Protein AF-A0AAD4C0R5-F1 (afdb_monomer)

Radius of gyration: 16.35 Å; Cα contacts (8 Å, |Δi|>4): 54; chains: 1; bounding box: 42×20×39 Å

Foldseek 3Di:
DVVVVVLVVVVVVVCVVCVVLCCCLVVFDWDQDPVRDTDGDRDDPPDDDDPQVVLCSVLVHDSVDDSPDDD

Secondary structure (DSSP, 8-state):
-HHHHHHHHHHHHHHHHTHHHHHHHHH-EEEE-TTS-EEEE----------HHHHHHHTT--TTS-SSS--

Mean predicted aligned error: 4.22 Å

Nearest PDB structures (foldseek):
  7ozs-assembly1_D  TM=4.17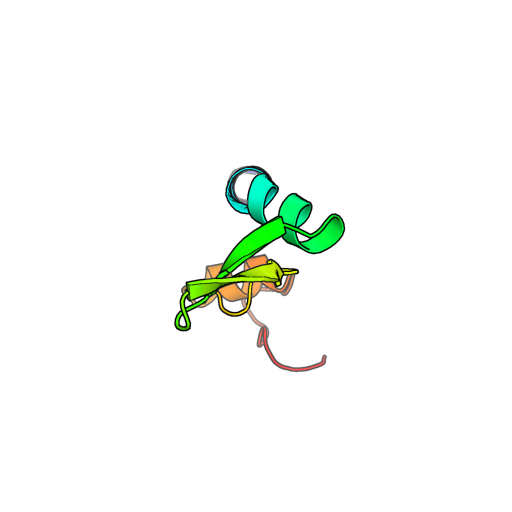3E-01  e=2.725E+00  Thermochaetoides thermophila DSM 1495

InterPro domains:
  IPR041078 Plavaka transposase [PF18759] (4-71)

Organism: NCBI:txid1328754

pLDDT: mean 92.99, std 7.13, range [60.19, 98.25]

Structure (mmCIF, N/CA/C/O backbone):
data_AF-A0AAD4C0R5-F1
#
_entry.id   AF-A0AAD4C0R5-F1
#
loop_
_atom_site.group_PDB
_atom_site.id
_atom_site.type_symbol
_atom_site.label_atom_id
_atom_site.label_alt_id
_atom_site.label_comp_id
_atom_site.label_asym_id
_atom_site.label_entity_id
_atom_site.label_seq_id
_atom_site.pdbx_PDB_ins_code
_atom_site.Cartn_x
_atom_site.Cartn_y
_atom_site.Cartn_z
_atom_site.occupancy
_atom_site.B_iso_or_equiv
_atom_site.auth_seq_id
_atom_site.auth_comp_id
_atom_site.auth_asym_id
_atom_site.auth_atom_id
_atom_site.pdbx_PDB_model_num
ATOM 1 N N . ASN A 1 1 ? 12.712 9.952 -23.794 1.00 62.81 1 ASN A N 1
ATOM 2 C CA . ASN A 1 1 ? 12.921 8.778 -22.921 1.00 62.81 1 ASN A CA 1
ATOM 3 C C . ASN A 1 1 ? 11.564 8.331 -22.369 1.00 62.81 1 ASN A C 1
ATOM 5 O O . ASN A 1 1 ? 11.074 8.916 -21.412 1.00 62.81 1 ASN A O 1
ATOM 9 N N . THR A 1 2 ? 10.878 7.420 -23.060 1.00 78.94 2 THR A N 1
ATOM 10 C CA . THR A 1 2 ? 9.448 7.095 -22.860 1.00 78.94 2 THR A CA 1
ATOM 11 C C . THR A 1 2 ? 9.168 6.251 -21.613 1.00 78.94 2 THR A C 1
ATOM 13 O O . THR A 1 2 ? 8.085 6.345 -21.043 1.00 78.94 2 THR A O 1
ATOM 16 N N . THR A 1 3 ? 10.142 5.472 -21.145 1.00 81.38 3 THR A N 1
ATOM 17 C CA . THR A 1 3 ? 10.040 4.621 -19.945 1.00 81.38 3 THR A CA 1
ATOM 18 C C . THR A 1 3 ? 9.941 5.442 -18.661 1.00 81.38 3 THR A C 1
ATOM 20 O O . THR A 1 3 ? 9.069 5.192 -17.836 1.00 81.38 3 THR A O 1
ATOM 23 N N . LEU A 1 4 ? 10.741 6.507 -18.537 1.00 87.56 4 LEU A N 1
ATOM 24 C CA . LEU A 1 4 ? 10.687 7.419 -17.389 1.00 87.56 4 LEU A CA 1
ATOM 25 C C . LEU A 1 4 ? 9.306 8.074 -17.225 1.00 87.56 4 LEU A C 1
ATOM 27 O O . LEU A 1 4 ? 8.825 8.248 -16.107 1.00 87.56 4 LEU A O 1
ATOM 31 N N . VAL A 1 5 ? 8.663 8.438 -18.338 1.00 94.50 5 VAL A N 1
ATOM 32 C CA . VAL A 1 5 ? 7.311 9.017 -18.319 1.00 94.50 5 VAL A CA 1
ATOM 33 C C . VAL A 1 5 ? 6.294 7.994 -17.816 1.00 94.50 5 VAL A C 1
ATOM 35 O O . VAL A 1 5 ? 5.452 8.346 -16.995 1.00 94.50 5 VAL A O 1
ATOM 38 N N . LYS A 1 6 ? 6.408 6.726 -18.237 1.00 91.69 6 LYS A N 1
ATOM 39 C CA . LYS A 1 6 ? 5.548 5.640 -17.745 1.00 91.69 6 LYS A CA 1
ATOM 40 C C . LYS A 1 6 ? 5.692 5.432 -16.237 1.00 91.69 6 LYS A C 1
ATOM 42 O O . LYS A 1 6 ? 4.679 5.391 -15.551 1.00 91.69 6 LYS A O 1
ATOM 47 N N . TYR A 1 7 ? 6.916 5.378 -15.709 1.00 90.94 7 TYR A N 1
ATOM 48 C CA . TYR A 1 7 ? 7.139 5.225 -14.265 1.00 90.94 7 TYR A CA 1
ATOM 49 C C . TYR A 1 7 ? 6.573 6.402 -13.462 1.00 90.94 7 TYR A C 1
ATOM 51 O O . TYR A 1 7 ? 5.898 6.207 -12.455 1.00 90.94 7 TYR A O 1
ATOM 59 N N . ARG A 1 8 ? 6.773 7.639 -13.933 1.00 94.06 8 ARG A N 1
ATOM 60 C CA . ARG A 1 8 ? 6.180 8.823 -13.291 1.00 94.06 8 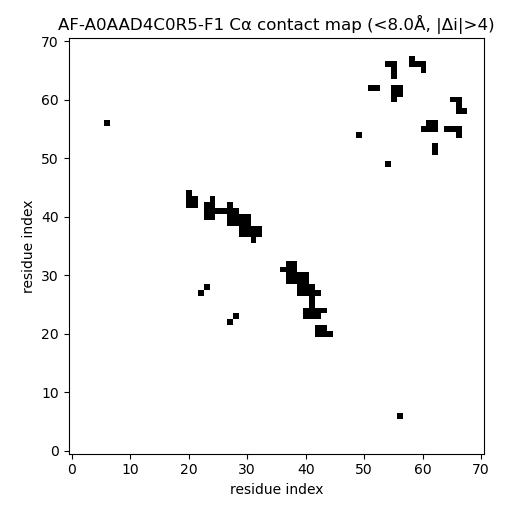ARG A CA 1
ATOM 61 C C . ARG A 1 8 ? 4.656 8.772 -13.291 1.00 94.06 8 ARG A C 1
ATOM 63 O O . ARG A 1 8 ? 4.045 9.084 -12.273 1.00 94.06 8 ARG A O 1
ATOM 70 N N . LEU A 1 9 ? 4.056 8.372 -14.411 1.00 95.81 9 LEU A N 1
ATOM 71 C CA . LEU A 1 9 ? 2.609 8.218 -14.516 1.00 95.81 9 LEU A CA 1
ATOM 72 C C . LEU A 1 9 ? 2.094 7.140 -13.557 1.00 95.81 9 LEU A C 1
ATOM 74 O O . LEU A 1 9 ? 1.114 7.381 -12.863 1.00 95.81 9 LEU A O 1
ATOM 78 N N . PHE A 1 10 ? 2.778 5.998 -13.464 1.00 94.12 10 PHE A N 1
ATOM 79 C CA . PHE A 1 10 ? 2.438 4.936 -12.519 1.00 94.12 10 PHE A CA 1
ATOM 80 C C . PHE A 1 10 ? 2.381 5.457 -11.077 1.00 94.12 10 PHE A C 1
ATOM 82 O O . PHE A 1 10 ? 1.336 5.374 -10.435 1.00 94.12 10 PHE A O 1
ATOM 89 N N . HIS A 1 11 ? 3.458 6.080 -10.584 1.00 94.56 11 HIS A N 1
ATOM 90 C CA . HIS A 1 11 ? 3.487 6.596 -9.211 1.00 94.56 11 HIS A CA 1
ATOM 91 C C . HIS A 1 11 ? 2.474 7.726 -8.979 1.00 94.56 11 HIS A C 1
ATOM 93 O O . HIS A 1 11 ? 1.897 7.815 -7.894 1.00 94.56 11 HIS A O 1
ATOM 99 N N . TYR A 1 12 ? 2.211 8.561 -9.989 1.00 96.75 12 TYR A N 1
ATOM 100 C CA . TYR A 1 12 ? 1.157 9.575 -9.928 1.00 96.75 12 TYR A CA 1
ATOM 101 C C . TYR A 1 12 ? -0.230 8.939 -9.751 1.00 96.75 12 TYR A C 1
ATOM 103 O O . TYR A 1 12 ? -0.982 9.338 -8.861 1.00 96.75 12 TYR A O 1
ATOM 111 N N . CYS A 1 13 ? -0.550 7.918 -10.550 1.00 96.56 13 CYS A N 1
ATOM 112 C CA . CYS A 1 13 ? -1.804 7.179 -10.442 1.00 96.56 13 CYS A CA 1
ATOM 113 C C . CYS A 1 13 ? -1.929 6.487 -9.081 1.00 96.56 13 CYS A C 1
ATOM 115 O O . CYS A 1 13 ? -2.945 6.655 -8.414 1.00 96.56 13 CYS A O 1
ATOM 117 N N . MET A 1 14 ? -0.889 5.778 -8.633 1.00 96.00 14 MET A N 1
ATOM 118 C CA . MET A 1 14 ? -0.894 5.088 -7.338 1.00 96.00 14 MET A CA 1
ATOM 119 C C . MET A 1 14 ? -1.093 6.053 -6.167 1.00 96.00 14 MET A C 1
ATOM 121 O O . MET A 1 14 ? -1.871 5.765 -5.260 1.00 96.00 14 MET A O 1
ATOM 125 N N . THR A 1 15 ? -0.464 7.232 -6.219 1.00 96.25 15 THR A N 1
ATOM 126 C CA . THR A 1 15 ? -0.656 8.289 -5.213 1.00 96.25 15 THR A CA 1
ATOM 127 C C . THR A 1 15 ? -2.114 8.740 -5.149 1.00 96.25 15 THR A C 1
ATOM 129 O O . THR A 1 15 ? -2.665 8.884 -4.061 1.00 96.25 15 THR A O 1
ATOM 132 N N . HIS A 1 16 ? -2.759 8.950 -6.300 1.00 97.94 16 HIS A N 1
ATOM 133 C CA . HIS A 1 16 ? -4.164 9.364 -6.342 1.00 97.94 16 HIS A CA 1
ATOM 134 C C . HIS A 1 16 ? -5.123 8.265 -5.900 1.00 97.94 16 HIS A C 1
ATOM 136 O O . HIS A 1 16 ? -6.011 8.534 -5.094 1.00 97.94 16 HIS A O 1
ATOM 142 N N . ILE A 1 17 ? -4.935 7.039 -6.391 1.00 97.25 17 ILE A N 1
ATOM 143 C CA . ILE A 1 17 ? -5.791 5.890 -6.066 1.00 97.25 17 ILE A CA 1
ATOM 144 C C . ILE A 1 17 ? -5.760 5.607 -4.559 1.00 97.25 17 ILE A C 1
ATOM 146 O O . ILE A 1 17 ? -6.805 5.389 -3.951 1.00 97.25 17 ILE A O 1
ATOM 150 N N . LEU A 1 18 ? -4.577 5.652 -3.940 1.00 97.38 18 LEU A N 1
ATOM 151 C CA . LEU A 1 18 ? -4.400 5.328 -2.523 1.00 97.38 18 LEU A CA 1
ATOM 152 C C . LEU A 1 18 ? -4.609 6.522 -1.583 1.00 97.38 18 LEU A C 1
ATOM 154 O O . LEU A 1 18 ? -4.542 6.348 -0.369 1.00 97.38 18 LEU A O 1
ATOM 158 N N . LYS A 1 19 ? -4.883 7.727 -2.100 1.00 97.94 19 LYS A N 1
ATOM 159 C CA . LYS A 1 19 ? -4.965 8.955 -1.293 1.00 97.94 19 LYS A CA 1
ATOM 160 C C . LYS A 1 19 ? -5.951 8.843 -0.127 1.00 97.94 19 LYS A C 1
ATOM 162 O O . LYS A 1 19 ? -5.623 9.227 0.991 1.00 97.94 19 LYS A O 1
ATOM 167 N N . SER A 1 20 ? -7.149 8.310 -0.369 1.00 97.00 20 SER A N 1
ATOM 168 C CA . SER A 1 20 ? -8.162 8.140 0.682 1.00 97.00 20 SER A CA 1
ATOM 169 C C . SER A 1 20 ? -7.730 7.127 1.742 1.00 97.00 20 SER A C 1
ATOM 171 O O . SER A 1 20 ? -7.950 7.358 2.928 1.00 97.00 20 SER A O 1
ATOM 173 N N . LEU A 1 21 ? -7.075 6.041 1.324 1.00 97.50 21 LEU A N 1
ATOM 174 C CA . LEU A 1 21 ? -6.539 5.023 2.222 1.00 97.50 21 LEU A CA 1
ATOM 175 C C . LEU A 1 21 ?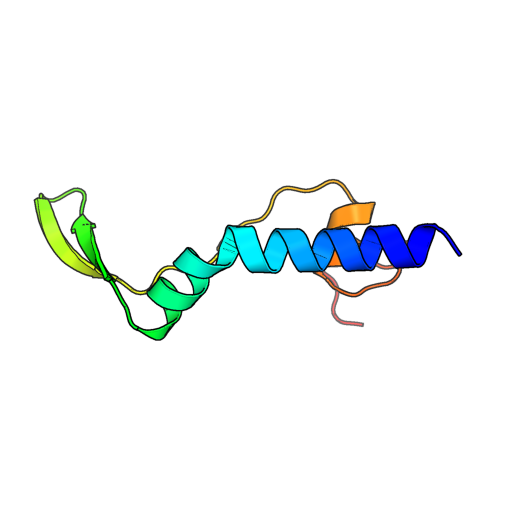 -5.417 5.590 3.096 1.00 97.50 21 LEU A C 1
ATOM 177 O O . LEU A 1 21 ? -5.415 5.346 4.295 1.00 97.50 21 LEU A O 1
ATOM 181 N N . VAL A 1 22 ? -4.502 6.378 2.521 1.00 97.31 22 VAL A N 1
ATOM 182 C CA . VAL A 1 22 ? -3.422 7.052 3.263 1.00 97.31 22 VAL A CA 1
ATOM 183 C C . VAL A 1 22 ? -3.995 8.017 4.298 1.00 97.31 22 VAL A C 1
ATOM 185 O O . VAL A 1 22 ? -3.571 7.983 5.453 1.00 97.31 22 VAL A O 1
ATOM 188 N N . ASN A 1 23 ? -4.986 8.829 3.922 1.00 97.75 23 ASN A N 1
ATOM 189 C CA . ASN A 1 23 ? -5.656 9.729 4.862 1.00 97.75 23 ASN A CA 1
ATOM 190 C C . ASN A 1 23 ? -6.323 8.939 5.997 1.00 97.75 23 ASN A C 1
ATOM 192 O O . ASN A 1 23 ? -6.061 9.210 7.164 1.00 97.75 23 ASN A O 1
ATOM 196 N N . ALA A 1 24 ? -7.104 7.904 5.671 1.00 97.75 24 ALA A N 1
ATOM 197 C CA . ALA A 1 24 ? -7.745 7.050 6.672 1.00 97.75 24 ALA A CA 1
ATOM 198 C C . ALA A 1 24 ? -6.725 6.331 7.572 1.00 97.75 24 ALA A C 1
ATOM 200 O O . ALA A 1 24 ? -6.960 6.179 8.765 1.00 97.75 24 ALA A O 1
ATOM 201 N N . GLY A 1 25 ? -5.581 5.914 7.030 1.00 97.88 25 GLY A N 1
ATOM 202 C CA . GLY A 1 25 ? -4.489 5.304 7.788 1.00 97.88 25 GLY A CA 1
ATOM 203 C C . GLY A 1 25 ? -3.688 6.285 8.651 1.00 97.88 25 GLY A C 1
ATOM 204 O O . GLY A 1 25 ? -2.967 5.836 9.535 1.00 97.88 25 GLY A O 1
ATOM 205 N N . THR A 1 26 ? -3.809 7.598 8.421 1.00 97.56 26 THR A N 1
ATOM 206 C CA . THR A 1 26 ? -3.072 8.657 9.146 1.00 97.56 26 THR A CA 1
ATOM 207 C C . THR A 1 26 ? -3.945 9.430 10.134 1.00 97.56 26 THR A C 1
ATOM 209 O O . THR A 1 26 ? -3.440 9.949 11.124 1.00 97.56 26 THR A O 1
ATOM 212 N N . GLU A 1 27 ? -5.246 9.527 9.880 1.00 97.75 27 GLU A N 1
ATOM 213 C CA . GLU A 1 27 ? -6.210 10.236 10.736 1.00 97.75 27 GLU A CA 1
ATOM 214 C C . GLU A 1 27 ? -7.135 9.258 11.485 1.00 97.75 27 GLU A C 1
ATOM 216 O O . GLU A 1 27 ? -7.806 9.618 12.457 1.00 97.75 27 GLU A O 1
ATOM 221 N N . GLY A 1 28 ? -7.158 7.998 11.047 1.00 97.88 28 GLY A N 1
ATOM 222 C CA . GLY A 1 28 ? -8.151 7.014 11.439 1.00 97.88 28 GLY A CA 1
ATOM 223 C C . GLY A 1 28 ? -9.506 7.280 10.776 1.00 97.88 28 GLY A C 1
ATOM 224 O O . GLY A 1 28 ? -9.817 8.379 10.320 1.00 97.88 28 GLY A O 1
ATOM 225 N N . THR A 1 29 ? -10.358 6.261 10.728 1.00 97.38 29 THR A N 1
ATOM 226 C CA . THR A 1 29 ? -11.734 6.398 10.243 1.00 97.38 29 THR A CA 1
ATOM 227 C C . THR A 1 29 ? -12.691 5.522 11.042 1.00 97.38 29 THR A C 1
ATOM 229 O O . THR A 1 29 ? -12.329 4.424 11.469 1.00 97.38 29 THR A O 1
ATOM 232 N N . ALA A 1 30 ? -13.918 5.995 11.252 1.00 97.88 30 ALA A N 1
ATOM 233 C CA . ALA A 1 30 ? -14.954 5.212 11.908 1.00 97.88 30 ALA A CA 1
ATOM 234 C C . ALA A 1 30 ? -15.499 4.161 10.932 1.00 97.88 30 ALA A C 1
ATOM 236 O O . ALA A 1 30 ? -15.980 4.496 9.850 1.00 97.88 30 ALA A O 1
ATOM 237 N N . MET A 1 31 ? -15.448 2.889 11.320 1.00 97.06 31 MET A N 1
ATOM 238 C CA . MET A 1 31 ? -15.902 1.774 10.490 1.00 97.06 31 MET A CA 1
ATOM 239 C C . MET A 1 31 ? -16.746 0.801 11.310 1.00 97.06 31 MET A C 1
ATOM 241 O O . MET A 1 31 ? -16.427 0.504 12.461 1.00 97.06 31 MET A O 1
ATOM 245 N N . ILE A 1 32 ? -17.828 0.304 10.709 1.00 97.75 32 ILE A N 1
ATOM 246 C CA . ILE A 1 32 ? -18.640 -0.773 11.280 1.00 97.75 32 ILE A CA 1
ATOM 247 C C . ILE A 1 32 ? -17.891 -2.086 11.051 1.00 97.75 32 ILE A C 1
ATOM 249 O O . ILE A 1 32 ? -17.588 -2.445 9.914 1.00 97.75 32 ILE A O 1
ATOM 253 N N . CYS A 1 33 ? -17.574 -2.794 12.128 1.00 96.06 33 CYS A N 1
ATOM 254 C CA . CYS A 1 33 ? -16.933 -4.101 12.057 1.00 96.06 33 CYS A CA 1
ATOM 255 C C . CYS A 1 33 ? -17.962 -5.230 11.877 1.00 96.06 33 CYS A C 1
ATOM 257 O O . CYS A 1 33 ? -19.170 -5.019 11.962 1.00 96.06 33 CYS A O 1
ATOM 259 N N . ALA A 1 34 ? -17.478 -6.455 11.655 1.00 96.88 34 ALA A N 1
ATOM 260 C CA . ALA A 1 34 ? -18.323 -7.634 11.430 1.00 96.88 34 ALA A CA 1
ATOM 261 C C . ALA A 1 34 ? -19.285 -7.951 12.594 1.00 96.88 34 ALA A C 1
ATOM 263 O O . ALA A 1 34 ? -20.316 -8.583 12.394 1.00 96.88 34 ALA A O 1
ATOM 264 N N . ASP A 1 35 ? -18.972 -7.486 13.801 1.00 97.69 35 ASP A N 1
ATOM 265 C CA . ASP A 1 35 ? -19.811 -7.594 14.996 1.00 97.69 35 ASP A CA 1
ATOM 266 C C . ASP A 1 35 ? -20.785 -6.414 15.167 1.00 97.69 35 ASP A C 1
ATOM 268 O O . ASP A 1 35 ? -21.379 -6.250 16.228 1.00 97.69 35 ASP A O 1
ATOM 272 N N . SER A 1 36 ? -20.967 -5.593 14.127 1.00 97.19 36 SER A N 1
ATOM 273 C CA . SER A 1 36 ? -21.840 -4.410 14.110 1.00 97.19 36 SER A CA 1
ATOM 274 C C . SER A 1 36 ? -21.433 -3.285 15.072 1.00 97.19 36 SER A C 1
ATOM 276 O O . SER A 1 36 ? -22.179 -2.322 15.248 1.00 97.19 36 SER A O 1
ATOM 278 N N . ILE A 1 37 ? -20.238 -3.354 15.663 1.00 98.25 37 ILE A N 1
ATOM 279 C CA . ILE A 1 37 ? -19.696 -2.297 16.521 1.00 98.25 37 ILE A CA 1
ATOM 280 C C . ILE A 1 37 ? -18.879 -1.319 15.671 1.00 98.25 37 ILE A C 1
ATOM 282 O O . ILE A 1 37 ? -18.056 -1.725 14.846 1.00 98.25 37 ILE A O 1
ATOM 286 N N . VAL A 1 38 ? -19.083 -0.019 15.900 1.00 98.19 38 VAL A N 1
ATOM 287 C CA . VAL A 1 38 ? -18.284 1.047 15.281 1.00 98.19 38 VAL A CA 1
ATOM 288 C C . VAL A 1 38 ? -16.950 1.173 16.009 1.00 98.19 38 VAL A C 1
ATOM 290 O O . VAL A 1 38 ? -16.914 1.351 17.227 1.00 98.19 38 VAL A O 1
ATOM 293 N N . ARG A 1 39 ? -15.845 1.111 15.264 1.00 97.88 39 ARG A N 1
ATOM 294 C CA . ARG A 1 39 ? -14.487 1.309 15.787 1.00 97.88 39 ARG A CA 1
ATOM 295 C C . ARG A 1 39 ? -13.736 2.339 14.957 1.00 97.88 39 ARG A C 1
ATOM 297 O O . ARG A 1 39 ? -13.943 2.430 13.750 1.00 97.88 39 ARG A O 1
ATOM 304 N N . GLN A 1 40 ? -12.830 3.069 15.603 1.00 98.00 40 GLN A N 1
ATOM 305 C CA . GLN A 1 40 ? -11.831 3.868 14.899 1.00 98.00 40 GLN A CA 1
ATOM 306 C C . GLN A 1 40 ? -10.746 2.923 14.373 1.00 98.00 40 GLN A C 1
ATOM 308 O O . GLN A 1 40 ? -10.007 2.327 15.158 1.00 98.00 40 GLN A O 1
ATOM 313 N N . VAL A 1 41 ? -10.671 2.762 13.055 1.00 97.12 41 VAL A N 1
ATOM 314 C CA . VAL A 1 41 ? -9.703 1.892 12.379 1.00 97.12 41 VAL A CA 1
ATOM 315 C C . VAL A 1 41 ? -8.674 2.714 11.614 1.00 97.12 41 VAL A C 1
ATOM 317 O O . VAL A 1 41 ? -8.963 3.811 11.146 1.00 97.12 41 VAL A O 1
ATOM 320 N N . TRP A 1 42 ? -7.474 2.157 11.478 1.00 97.88 42 TRP A N 1
ATOM 321 C CA . TRP A 1 42 ? -6.315 2.794 10.851 1.00 97.88 42 TRP A CA 1
ATOM 322 C C . TRP A 1 42 ? -5.821 1.879 9.727 1.00 97.88 42 TRP A C 1
ATOM 324 O O . TRP A 1 42 ? -4.913 1.072 9.937 1.00 97.88 42 TRP A O 1
ATOM 334 N N . PRO A 1 43 ? -6.510 1.878 8.573 1.00 96.25 43 PRO A N 1
ATOM 335 C CA . PRO A 1 43 ? -6.253 0.917 7.514 1.00 96.25 43 PRO A CA 1
ATOM 336 C C . PRO A 1 43 ? -4.896 1.162 6.848 1.00 96.25 43 PRO A C 1
ATOM 33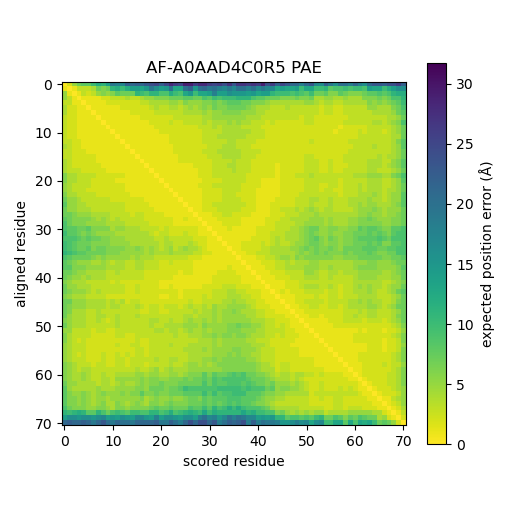8 O O . PRO A 1 43 ? -4.442 2.295 6.706 1.00 96.25 43 PRO A O 1
ATOM 341 N N . ILE A 1 44 ? -4.278 0.077 6.388 1.00 96.19 44 ILE A N 1
ATOM 342 C CA . ILE A 1 44 ? -3.021 0.090 5.635 1.00 96.19 44 ILE A CA 1
ATOM 343 C C . ILE A 1 44 ? -3.193 -0.675 4.323 1.00 96.19 44 ILE A C 1
ATOM 345 O O . ILE A 1 44 ? -4.053 -1.553 4.212 1.00 96.19 44 ILE A O 1
ATOM 349 N N . LEU A 1 45 ? -2.342 -0.393 3.336 1.00 95.12 45 LEU A N 1
ATOM 350 C CA . LEU A 1 45 ? -2.211 -1.252 2.161 1.00 95.12 45 LEU A CA 1
ATOM 351 C C . LEU A 1 45 ? -1.427 -2.513 2.552 1.00 95.12 45 LEU A C 1
ATOM 353 O O . LEU A 1 45 ? -0.200 -2.502 2.576 1.00 95.12 45 LEU A O 1
ATOM 357 N N . ALA A 1 46 ? -2.140 -3.585 2.900 1.00 94.75 46 ALA A N 1
ATOM 358 C CA . ALA A 1 46 ? -1.523 -4.811 3.413 1.00 94.75 46 ALA A CA 1
ATOM 359 C C . ALA A 1 46 ? -0.921 -5.710 2.320 1.00 94.75 46 ALA A C 1
ATOM 361 O O . ALA A 1 46 ? 0.081 -6.379 2.558 1.00 94.75 46 ALA A O 1
ATOM 362 N N . ALA A 1 47 ? -1.528 -5.746 1.132 1.00 93.44 47 ALA A N 1
ATOM 363 C CA . ALA A 1 47 ? -1.085 -6.584 0.024 1.00 93.44 47 ALA A CA 1
ATOM 364 C C . ALA A 1 47 ? -1.299 -5.875 -1.316 1.00 93.44 47 ALA A C 1
ATOM 366 O O . ALA A 1 47 ? -2.303 -5.190 -1.512 1.00 93.44 47 ALA A O 1
ATOM 367 N N . TYR A 1 48 ? -0.359 -6.078 -2.236 1.00 92.00 48 TYR A N 1
ATOM 368 C CA . TYR A 1 48 ? -0.403 -5.568 -3.601 1.00 92.00 48 TYR A CA 1
ATOM 369 C C . TYR A 1 48 ? 0.012 -6.688 -4.556 1.00 92.00 48 TYR A C 1
ATOM 371 O O . TYR A 1 48 ? 1.146 -7.161 -4.499 1.00 92.00 48 TYR A O 1
ATOM 379 N N . VAL A 1 49 ? -0.922 -7.156 -5.385 1.00 93.56 49 VAL A N 1
ATOM 380 C CA . VAL A 1 49 ? -0.662 -8.210 -6.373 1.00 93.56 49 VAL A CA 1
ATOM 381 C C . VAL A 1 49 ? -0.282 -7.546 -7.685 1.00 93.56 49 VAL A C 1
ATOM 383 O O . VAL A 1 49 ? -1.065 -6.778 -8.233 1.00 93.56 49 VAL A O 1
ATOM 386 N N . ALA A 1 50 ? 0.909 -7.861 -8.173 1.00 93.19 50 ALA A N 1
ATOM 387 C CA . ALA A 1 50 ? 1.489 -7.272 -9.369 1.00 93.19 50 ALA A CA 1
ATOM 388 C C . ALA A 1 50 ? 2.375 -8.290 -10.087 1.00 93.19 50 ALA A C 1
ATOM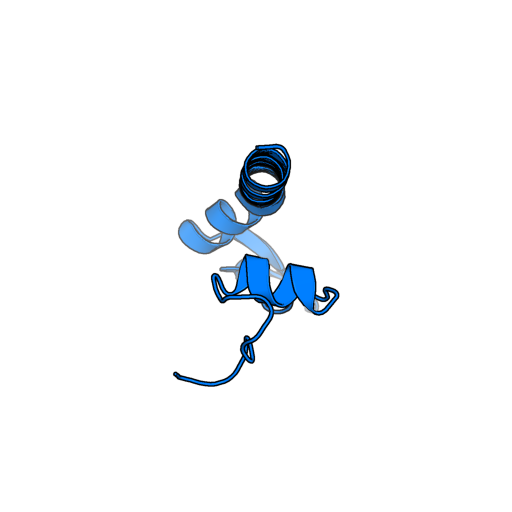 390 O O . ALA A 1 50 ? 2.827 -9.266 -9.474 1.00 93.19 50 ALA A O 1
ATOM 391 N N . ASP A 1 51 ? 2.634 -8.060 -11.372 1.00 94.25 51 ASP A N 1
ATOM 392 C CA . ASP A 1 51 ? 3.659 -8.808 -12.092 1.00 94.25 51 ASP A CA 1
ATOM 393 C C . ASP A 1 51 ? 5.067 -8.401 -11.622 1.00 94.25 51 ASP A C 1
ATOM 395 O O . ASP A 1 51 ? 5.250 -7.462 -10.848 1.00 94.25 51 ASP A O 1
ATOM 399 N N . TYR A 1 52 ? 6.088 -9.154 -12.025 1.00 92.88 52 TYR A N 1
ATOM 400 C CA . TYR A 1 52 ? 7.440 -8.933 -11.514 1.00 92.88 52 TYR A CA 1
ATOM 401 C C . TYR A 1 52 ? 8.009 -7.529 -11.835 1.00 92.88 52 TYR A C 1
ATOM 403 O O . TYR A 1 52 ? 8.523 -6.893 -10.912 1.00 92.88 52 TYR A O 1
ATOM 411 N N . PRO A 1 53 ? 7.887 -6.985 -13.067 1.00 92.50 53 PRO A N 1
ATOM 412 C CA . PRO A 1 53 ? 8.310 -5.613 -13.356 1.00 92.50 53 PRO A CA 1
ATOM 413 C C . PRO A 1 53 ? 7.630 -4.564 -12.469 1.00 92.50 53 PRO A C 1
ATOM 415 O O . PRO A 1 53 ? 8.291 -3.660 -11.955 1.00 92.50 53 PRO A O 1
ATOM 418 N N . GLU A 1 54 ? 6.323 -4.683 -12.245 1.00 92.94 54 GLU A N 1
ATOM 419 C CA . GLU A 1 54 ? 5.586 -3.753 -11.398 1.00 92.94 54 GLU A CA 1
ATOM 420 C C . GLU A 1 54 ? 5.929 -3.922 -9.909 1.00 92.94 54 GLU A C 1
ATOM 422 O O . GLU A 1 54 ? 6.061 -2.925 -9.197 1.00 92.94 54 GLU A O 1
ATOM 427 N N . GLN A 1 55 ? 6.172 -5.149 -9.434 1.00 93.19 55 GLN A N 1
ATOM 428 C CA . GLN A 1 55 ? 6.702 -5.380 -8.084 1.00 93.19 55 GLN A CA 1
ATOM 429 C C . GLN A 1 55 ? 8.052 -4.684 -7.885 1.00 93.19 55 GLN A C 1
ATOM 431 O O . GLN A 1 55 ? 8.258 -4.032 -6.860 1.00 93.19 55 GLN A O 1
ATOM 436 N N . CYS A 1 56 ? 8.958 -4.772 -8.864 1.00 92.31 56 CYS A N 1
ATOM 437 C CA . CYS A 1 56 ? 10.233 -4.058 -8.816 1.00 92.31 56 CYS A CA 1
ATOM 438 C C . CYS A 1 56 ? 10.034 -2.537 -8.797 1.00 92.31 56 CYS A C 1
ATOM 440 O O . CYS A 1 56 ? 10.704 -1.838 -8.033 1.00 92.31 56 CYS A O 1
ATOM 442 N N . LEU A 1 57 ? 9.082 -2.029 -9.586 1.00 92.56 57 LEU A N 1
ATOM 443 C CA . LEU A 1 57 ? 8.745 -0.607 -9.632 1.00 92.56 57 LEU A CA 1
ATOM 444 C C . LEU A 1 57 ? 8.209 -0.096 -8.286 1.00 92.56 57 LEU A C 1
ATOM 446 O O . LEU A 1 57 ? 8.646 0.951 -7.812 1.00 92.56 57 LEU A O 1
ATOM 450 N N . VAL A 1 58 ? 7.305 -0.841 -7.643 1.00 92.44 58 VAL A N 1
ATOM 451 C CA . VAL A 1 58 ? 6.754 -0.499 -6.319 1.00 92.44 58 VAL A CA 1
ATOM 452 C C . VAL A 1 58 ? 7.818 -0.593 -5.224 1.00 92.44 58 VAL A C 1
ATOM 454 O O . VAL A 1 58 ? 7.874 0.274 -4.354 1.00 92.44 58 VAL A O 1
ATOM 457 N N . ALA A 1 59 ? 8.689 -1.603 -5.277 1.00 91.06 59 ALA A N 1
ATOM 458 C CA . ALA A 1 59 ? 9.792 -1.778 -4.331 1.00 91.06 59 ALA A CA 1
ATOM 459 C C . ALA A 1 59 ? 10.972 -0.817 -4.573 1.00 91.06 59 ALA A C 1
ATOM 461 O O . ALA A 1 59 ? 11.962 -0.864 -3.841 1.00 91.06 59 ALA A O 1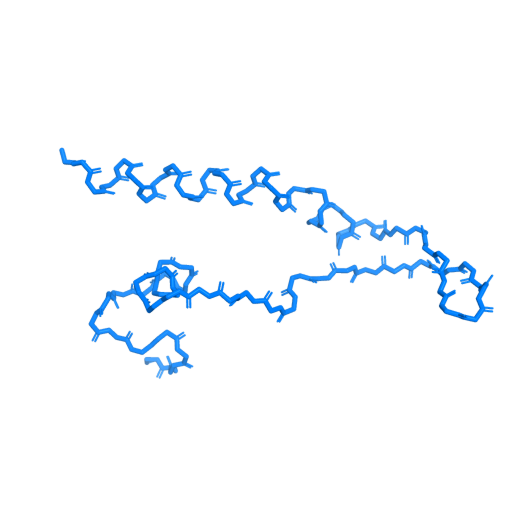
ATOM 462 N N . CYS A 1 60 ? 10.897 0.043 -5.596 1.00 89.44 60 CYS A N 1
ATOM 463 C CA . CYS A 1 60 ? 11.979 0.933 -6.016 1.00 89.44 60 CYS A CA 1
ATOM 464 C C . CYS A 1 60 ? 13.303 0.191 -6.292 1.00 89.44 60 CYS A C 1
ATOM 466 O O . CYS A 1 60 ? 14.389 0.730 -6.053 1.00 89.44 60 CYS A O 1
ATOM 468 N N . CYS A 1 61 ? 13.240 -1.044 -6.798 1.00 89.62 61 CYS A N 1
ATOM 469 C CA . CYS A 1 61 ? 14.415 -1.828 -7.161 1.00 89.62 61 CYS A CA 1
ATOM 470 C C . CYS A 1 61 ? 14.553 -1.963 -8.683 1.00 89.62 61 CYS A C 1
ATOM 472 O O . CYS A 1 61 ? 13.613 -1.764 -9.447 1.00 89.62 61 CYS A O 1
ATOM 474 N N . MET A 1 62 ? 15.761 -2.291 -9.146 1.00 88.50 62 MET A N 1
ATOM 475 C CA . MET A 1 62 ? 15.973 -2.596 -10.562 1.00 88.50 62 MET A CA 1
ATOM 476 C C . MET A 1 62 ? 15.268 -3.911 -10.916 1.00 88.50 62 MET A C 1
ATOM 478 O O . MET A 1 62 ? 15.248 -4.830 -10.100 1.00 88.50 62 MET A O 1
ATOM 482 N N . GLU A 1 63 ? 14.769 -4.028 -12.148 1.00 90.50 63 GLU A N 1
ATOM 483 C CA . GLU A 1 63 ? 14.071 -5.227 -12.654 1.00 90.50 63 GLU A CA 1
ATOM 484 C C . GLU A 1 63 ? 14.974 -6.481 -12.726 1.00 90.50 63 GLU A C 1
ATOM 486 O O . GLU A 1 63 ? 14.519 -7.578 -13.018 1.00 90.50 63 GLU A O 1
ATOM 491 N N . ASN A 1 64 ? 16.267 -6.362 -12.420 1.00 90.56 64 ASN A N 1
ATOM 492 C CA . ASN A 1 64 ? 17.201 -7.483 -12.289 1.00 90.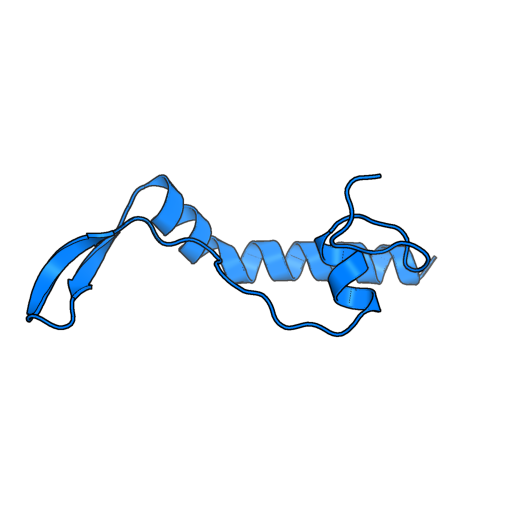56 64 ASN A CA 1
ATOM 493 C C . ASN A 1 64 ? 17.505 -7.863 -10.824 1.00 90.56 64 ASN A C 1
ATOM 495 O O . ASN A 1 64 ? 18.477 -8.574 -10.571 1.00 90.56 64 ASN A O 1
ATOM 499 N N . ARG A 1 65 ? 16.720 -7.372 -9.855 1.00 89.38 65 ARG A N 1
ATOM 500 C CA . ARG A 1 65 ? 16.877 -7.660 -8.422 1.00 89.38 65 ARG A CA 1
ATOM 501 C C . ARG A 1 65 ? 15.582 -8.179 -7.812 1.00 89.38 65 ARG A C 1
ATOM 503 O O . ARG A 1 65 ? 14.497 -7.774 -8.207 1.00 89.38 65 ARG A O 1
ATOM 510 N N . CYS A 1 66 ? 15.714 -9.021 -6.789 1.00 90.50 66 CYS A N 1
ATOM 511 C CA . CYS A 1 66 ? 14.567 -9.489 -6.020 1.00 90.50 66 CYS A CA 1
ATOM 512 C C . CYS A 1 66 ? 13.948 -8.325 -5.214 1.00 90.50 66 CYS A C 1
ATOM 514 O O . CYS A 1 66 ? 14.662 -7.74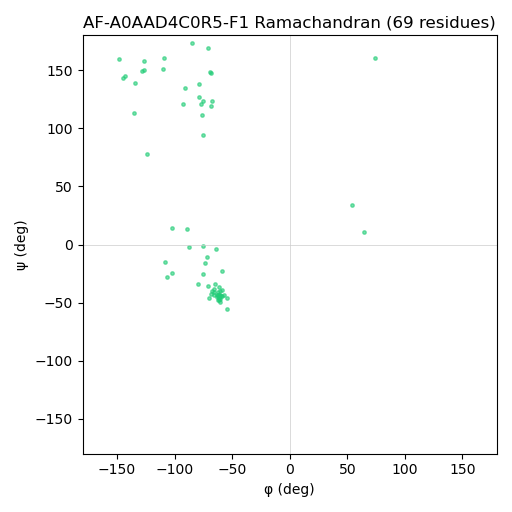4 -4.393 1.00 90.50 66 CYS A O 1
ATOM 516 N N . PRO A 1 67 ? 12.647 -8.014 -5.380 1.00 91.19 67 PRO A N 1
ATOM 517 C CA . PRO A 1 67 ? 11.975 -6.926 -4.658 1.00 91.19 67 PRO A CA 1
ATOM 518 C C . PRO A 1 67 ? 11.733 -7.228 -3.168 1.00 91.19 67 PRO A C 1
ATOM 520 O O . PRO A 1 67 ? 11.360 -6.337 -2.412 1.00 91.19 67 PRO A O 1
ATOM 523 N N . LEU A 1 68 ? 11.936 -8.479 -2.737 1.00 88.69 68 LEU A N 1
ATOM 524 C CA . LEU A 1 68 ? 11.703 -8.933 -1.360 1.00 88.69 68 LEU A CA 1
ATOM 525 C C . LEU A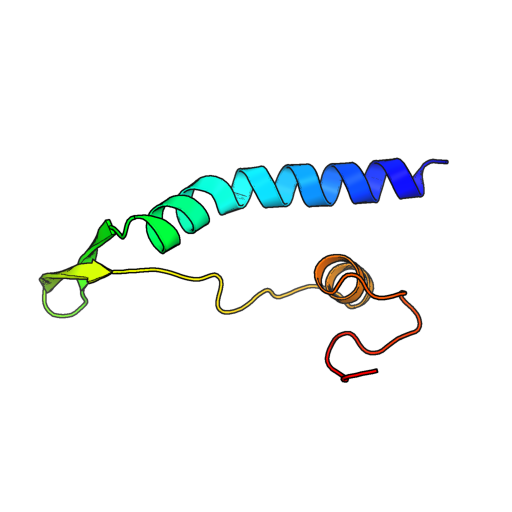 1 68 ? 12.988 -9.068 -0.533 1.00 88.69 68 LEU A C 1
ATOM 527 O O . LEU A 1 68 ? 12.943 -9.045 0.697 1.00 88.69 68 LEU A O 1
ATOM 531 N N . CYS A 1 69 ? 14.136 -9.261 -1.182 1.00 87.00 69 CYS A N 1
ATOM 532 C CA . CYS A 1 69 ? 15.395 -9.475 -0.479 1.00 87.00 69 CYS A CA 1
ATOM 533 C C . CYS A 1 69 ? 15.962 -8.145 0.021 1.00 87.00 69 CYS A C 1
ATOM 535 O O . CYS A 1 69 ? 15.994 -7.157 -0.710 1.00 87.00 69 CYS A O 1
ATOM 537 N N . LYS A 1 70 ? 16.486 -8.140 1.251 1.00 71.75 70 LYS A N 1
ATOM 538 C CA . LYS A 1 70 ? 17.362 -7.056 1.703 1.00 71.75 70 LYS A CA 1
ATOM 539 C C . LYS A 1 70 ? 18.663 -7.157 0.906 1.00 71.75 70 LYS A C 1
ATOM 541 O O . LYS A 1 70 ? 19.298 -8.211 0.934 1.00 71.75 70 LYS A O 1
ATOM 546 N N . VAL A 1 71 ? 18.981 -6.104 0.155 1.00 60.19 71 VAL A N 1
ATOM 547 C CA . VAL A 1 71 ? 20.277 -5.936 -0.519 1.00 60.19 71 VAL A CA 1
ATOM 548 C C . VAL A 1 71 ? 21.368 -5.580 0.476 1.00 60.19 71 VAL A C 1
ATOM 550 O O . VAL A 1 71 ? 21.050 -4.882 1.466 1.00 60.19 71 VAL A O 1
#

Solvent-accessible surface area (backbone atoms only — not comparable to full-atom values): 4464 Å² total; per-residue (Å²): 121,71,66,64,54,50,54,52,50,50,56,52,50,52,51,62,74,41,42,65,52,53,48,28,40,74,73,41,39,83,41,74,44,100,84,72,48,76,40,82,42,63,55,74,91,85,80,83,92,66,56,71,65,55,41,8,58,75,57,72,42,56,82,89,52,69,61,84,60,87,127

Sequence (71 aa):
NTTLVKYRLFHYCMTHILKSLVNAGTEGTAMICADSIVRQVWPILAAYVADYPEQCLVACCMENRCPLCKV